Protein AF-A0A947BS50-F1 (afdb_monomer_lite)

Sequence (159 aa):
MTIDRPLASGACAVLSTLLCGTLNAEPAVYADQQAFAAALPSAPHVLDFDHMAPGTTIEDTATAGGITFSYDFEGLSMRVAHLYATTSSPNFLGTADGGMFHDGDNFTLKFAPGSAIGLFFISADPLVDGDIKVSAGGATASLNARQVQETLPDGSRVY

pLDDT: mean 83.91, std 16.01, range [34.84, 96.81]

Foldseek 3Di:
DDDDDDDDDDPPPPPPDPPPDPDDDDDDADQDPVRLCVPDPDDDDDDDCQPPDFFDFQAAQRDDPQKGKHFDPPPKTWTWHQQDDDPDPGIDIDIPVRRHDDQPGDMDIDHDPPDDDDDKDKAPDQDDWASDWDDDPRDIYIDDSVPFPDQDPSRITID

Structure (mmCIF, N/CA/C/O backbone):
data_AF-A0A947BS50-F1
#
_entry.id   AF-A0A947BS50-F1
#
loop_
_atom_site.group_PDB
_atom_site.id
_atom_site.type_symbol
_atom_site.label_atom_id
_atom_site.label_alt_id
_atom_site.label_comp_id
_atom_site.label_asym_id
_atom_site.label_entity_id
_atom_site.label_seq_id
_atom_site.pdbx_PDB_ins_code
_atom_site.Cartn_x
_atom_site.Cartn_y
_atom_site.Cartn_z
_atom_site.occupancy
_atom_site.B_iso_or_equiv
_atom_site.auth_seq_id
_atom_site.auth_comp_id
_atom_site.auth_asym_id
_atom_site.auth_atom_id
_atom_site.pdbx_PDB_model_num
ATOM 1 N N . MET A 1 1 ? -35.477 -10.375 87.392 1.00 41.91 1 MET A N 1
ATOM 2 C CA . MET A 1 1 ? -34.181 -9.769 87.036 1.00 41.91 1 MET A CA 1
ATOM 3 C C . MET A 1 1 ? -34.251 -9.421 85.561 1.00 41.91 1 MET A C 1
ATOM 5 O O . MET A 1 1 ? -34.363 -10.319 84.740 1.00 41.91 1 MET A O 1
ATOM 9 N N . THR A 1 2 ? -34.368 -8.129 85.274 1.00 41.38 2 THR A N 1
ATOM 10 C CA . THR A 1 2 ? -34.407 -7.516 83.938 1.00 41.38 2 THR A CA 1
ATOM 11 C C . THR A 1 2 ? -33.036 -7.633 83.265 1.00 41.38 2 THR A C 1
ATOM 13 O O . THR A 1 2 ? -32.041 -7.630 83.986 1.00 41.38 2 THR A O 1
ATOM 16 N N . ILE A 1 3 ? -32.984 -7.709 81.929 1.00 38.66 3 ILE A N 1
ATOM 17 C CA . ILE A 1 3 ? -32.229 -6.793 81.043 1.00 38.66 3 ILE A CA 1
ATOM 18 C C . ILE A 1 3 ? -32.570 -7.088 79.566 1.00 38.66 3 ILE A C 1
ATOM 20 O O . ILE A 1 3 ? -32.926 -8.202 79.187 1.00 38.66 3 ILE A O 1
ATOM 24 N N . ASP A 1 4 ? -32.529 -5.995 78.812 1.00 40.44 4 ASP A N 1
ATOM 25 C CA . ASP A 1 4 ? -33.087 -5.634 77.514 1.00 40.44 4 ASP A CA 1
ATOM 26 C C . ASP A 1 4 ? -32.555 -6.319 76.231 1.00 40.44 4 ASP A C 1
ATOM 28 O O . ASP A 1 4 ? -31.483 -6.917 76.182 1.00 40.44 4 ASP A O 1
ATOM 32 N N . ARG A 1 5 ? -33.356 -6.133 75.161 1.00 41.34 5 ARG A N 1
ATOM 33 C CA . ARG A 1 5 ? -33.067 -6.218 73.698 1.00 41.34 5 ARG A CA 1
ATOM 34 C C . ARG A 1 5 ? -31.924 -5.247 73.274 1.00 41.34 5 ARG A C 1
ATOM 36 O O . ARG A 1 5 ? -31.553 -4.452 74.133 1.00 41.34 5 ARG A O 1
ATOM 43 N N . PRO A 1 6 ? -31.433 -5.133 72.000 1.00 56.50 6 PRO A N 1
ATOM 44 C CA . PRO A 1 6 ? -31.901 -5.631 70.679 1.00 56.50 6 PRO A CA 1
ATOM 45 C C . PRO A 1 6 ? -30.749 -6.184 69.773 1.00 56.50 6 PRO A C 1
ATOM 47 O O . PRO A 1 6 ? -29.649 -6.399 70.253 1.00 56.50 6 PRO A O 1
ATOM 50 N N . LEU A 1 7 ? -30.945 -6.538 68.492 1.00 38.91 7 LEU A N 1
ATOM 51 C CA . LEU A 1 7 ? -30.572 -5.669 67.357 1.00 38.91 7 LEU A CA 1
ATOM 52 C C . LEU A 1 7 ? -31.058 -6.229 66.005 1.00 38.91 7 LEU A C 1
ATOM 54 O O . LEU A 1 7 ? -31.114 -7.434 65.773 1.00 38.91 7 LEU A O 1
ATOM 58 N N . ALA A 1 8 ? -31.416 -5.284 65.139 1.00 42.97 8 ALA A N 1
ATOM 59 C CA . ALA A 1 8 ? -32.039 -5.431 63.836 1.00 42.97 8 ALA A CA 1
ATOM 60 C C . ALA A 1 8 ? -31.170 -6.174 62.807 1.00 42.97 8 ALA A C 1
ATOM 62 O O . ALA A 1 8 ? -29.979 -5.904 62.666 1.00 42.97 8 ALA A O 1
ATOM 63 N N . SER A 1 9 ? -31.801 -7.055 62.027 1.00 44.47 9 SER A N 1
ATOM 64 C CA . SER A 1 9 ? -31.220 -7.590 60.796 1.00 44.47 9 SER A CA 1
ATOM 65 C C . SER A 1 9 ? -31.255 -6.486 59.737 1.00 44.47 9 SER A C 1
ATOM 67 O O . SER A 1 9 ? -32.309 -6.154 59.194 1.00 44.47 9 SER A O 1
ATOM 69 N N . GLY A 1 10 ? -30.107 -5.843 59.527 1.00 40.59 10 GLY A N 1
ATOM 70 C CA . GLY A 1 10 ? -29.914 -4.862 58.469 1.00 40.59 10 GLY A CA 1
ATOM 71 C C . GLY A 1 10 ? -29.970 -5.551 57.112 1.00 40.59 10 GLY A C 1
ATOM 72 O O . GLY A 1 10 ? -29.078 -6.323 56.766 1.00 40.59 10 GLY A O 1
ATOM 73 N N . ALA A 1 11 ? -31.012 -5.260 56.336 1.00 46.75 11 ALA A N 1
ATOM 74 C CA . ALA A 1 11 ? -31.026 -5.542 54.912 1.00 46.75 11 ALA A CA 1
ATOM 75 C C . ALA A 1 11 ? -29.905 -4.720 54.260 1.00 46.75 11 ALA A C 1
ATOM 77 O O . ALA A 1 11 ? -29.992 -3.497 54.149 1.00 46.75 11 ALA A O 1
ATOM 78 N N . CYS A 1 12 ? -28.821 -5.393 53.882 1.00 34.84 12 CYS A N 1
ATOM 79 C CA . CYS A 1 12 ? -27.747 -4.802 53.104 1.00 34.84 12 CYS A CA 1
ATOM 80 C C . CYS A 1 12 ? -28.277 -4.598 51.678 1.00 34.84 12 CYS A C 1
ATOM 82 O O . CYS A 1 12 ? -28.255 -5.510 50.853 1.00 34.84 12 CYS A O 1
ATOM 84 N N . ALA A 1 13 ? -28.845 -3.422 51.412 1.00 44.97 13 ALA A N 1
ATOM 85 C CA . ALA A 1 13 ? -29.171 -3.001 50.061 1.00 44.97 13 ALA A CA 1
ATOM 86 C C . ALA A 1 13 ? -27.850 -2.760 49.320 1.00 44.97 13 ALA A C 1
ATOM 88 O O . ALA A 1 13 ? -27.194 -1.736 49.507 1.00 44.97 13 ALA A O 1
ATOM 89 N N . VAL A 1 14 ? -27.434 -3.737 48.513 1.00 47.84 14 VAL A N 1
ATOM 90 C CA . VAL A 1 14 ? -26.324 -3.568 47.576 1.00 47.84 14 VAL A CA 1
ATOM 91 C C . VAL A 1 14 ? -26.810 -2.619 46.487 1.00 47.84 14 VAL A C 1
ATOM 93 O O . VAL A 1 14 ? -27.569 -2.992 45.595 1.00 47.84 14 VAL A O 1
ATOM 96 N N . LEU A 1 15 ? -26.415 -1.355 46.609 1.00 46.50 15 LEU A N 1
ATOM 97 C CA . LEU A 1 15 ? -26.617 -0.337 45.593 1.00 46.50 15 LEU A CA 1
ATOM 98 C C . LEU A 1 15 ? -25.651 -0.642 44.437 1.00 46.50 15 LEU A C 1
ATOM 100 O O . LEU A 1 15 ? -24.495 -0.229 44.462 1.00 46.50 15 LEU A O 1
ATOM 104 N N . SER A 1 16 ? -26.102 -1.415 43.448 1.00 52.22 16 SER A N 1
ATOM 105 C CA . SER A 1 16 ? -25.366 -1.611 42.196 1.00 52.22 16 SER A CA 1
ATOM 106 C C . SER A 1 16 ? -25.356 -0.302 41.409 1.00 52.22 16 SER A C 1
ATOM 108 O O . SER A 1 16 ? -26.274 -0.001 40.650 1.00 52.22 16 SER A O 1
ATOM 110 N N . THR A 1 17 ? -24.312 0.498 41.597 1.00 52.28 17 THR A N 1
ATOM 111 C CA . THR A 1 17 ? -23.971 1.598 40.700 1.00 52.28 17 THR A CA 1
ATOM 112 C C . THR A 1 17 ? -23.561 1.015 39.347 1.00 52.28 17 THR A C 1
ATOM 114 O O . THR A 1 17 ? -22.462 0.487 39.191 1.00 52.28 17 THR A O 1
ATOM 117 N N . LEU A 1 18 ? -24.450 1.101 38.350 1.00 51.88 18 LEU A N 1
ATOM 118 C CA . LEU A 1 18 ? -24.070 0.942 36.947 1.00 51.88 18 LEU A CA 1
ATOM 119 C C . LEU A 1 18 ? -23.080 2.065 36.604 1.00 51.88 18 LEU A C 1
ATOM 121 O O . LEU A 1 18 ? -23.483 3.199 36.343 1.00 51.88 18 LEU A O 1
ATOM 125 N N . LEU A 1 19 ? -21.780 1.760 36.605 1.00 53.34 19 LEU A N 1
ATOM 126 C CA . LEU A 1 19 ? -20.811 2.574 35.881 1.00 53.34 19 LEU A CA 1
ATOM 127 C C . LEU A 1 19 ? -21.125 2.423 34.390 1.00 53.34 19 LEU A C 1
ATOM 129 O O . LEU A 1 19 ? -20.744 1.442 33.757 1.00 53.34 19 LEU A O 1
ATOM 133 N N . CYS A 1 20 ? -21.837 3.399 33.834 1.00 52.38 20 CYS A N 1
ATOM 134 C CA . CYS A 1 20 ? -21.967 3.571 32.394 1.00 52.38 20 CYS A CA 1
ATOM 135 C C . CYS A 1 20 ? -20.630 4.122 31.869 1.00 52.38 20 CYS A C 1
ATOM 137 O O . CYS A 1 20 ? -20.468 5.323 31.665 1.00 52.38 20 CYS A O 1
ATOM 139 N N . GLY A 1 21 ? -19.621 3.252 31.786 1.00 59.19 21 GLY A N 1
ATOM 140 C CA . GLY A 1 21 ? -18.344 3.576 31.163 1.00 59.19 21 GLY A CA 1
ATOM 141 C C . GLY A 1 21 ? -18.522 3.698 29.653 1.00 59.19 21 GLY A C 1
ATOM 142 O O . GLY A 1 21 ? -19.216 2.891 29.036 1.00 59.19 21 GLY A O 1
ATOM 143 N N . THR A 1 22 ? -17.896 4.702 29.046 1.00 54.03 22 THR A N 1
ATOM 144 C CA . THR A 1 22 ? -17.760 4.775 27.593 1.00 54.03 22 THR A CA 1
ATOM 145 C C . THR A 1 22 ? -16.814 3.661 27.144 1.00 54.03 22 THR A C 1
ATOM 147 O O . THR A 1 22 ? -15.604 3.728 27.356 1.00 54.03 22 THR A O 1
ATOM 150 N N . LEU A 1 23 ? -17.365 2.602 26.548 1.00 58.09 23 LEU A N 1
ATOM 151 C CA . LEU A 1 23 ? -16.567 1.616 25.825 1.00 58.09 23 LEU A CA 1
ATOM 152 C C . LEU A 1 23 ? -16.038 2.299 24.562 1.00 58.09 23 LEU A C 1
ATOM 154 O O . LEU A 1 23 ? -16.782 2.507 23.607 1.00 58.09 23 LEU A O 1
ATOM 158 N N . ASN A 1 24 ? -14.769 2.692 24.585 1.00 62.56 24 ASN A N 1
ATOM 159 C CA . ASN A 1 24 ? -14.065 3.121 23.386 1.00 62.56 24 ASN A CA 1
ATOM 160 C C . ASN A 1 24 ? -13.356 1.899 22.806 1.00 62.56 24 ASN A C 1
ATOM 162 O O . ASN A 1 24 ? -12.653 1.194 23.528 1.00 62.56 24 ASN A O 1
ATOM 166 N N . ALA A 1 25 ? -13.562 1.637 21.518 1.00 70.94 25 ALA A N 1
ATOM 167 C CA . ALA A 1 25 ? -12.760 0.661 20.800 1.00 70.94 25 ALA A CA 1
ATOM 168 C C . ALA A 1 25 ? -11.384 1.284 20.543 1.00 70.94 25 ALA A C 1
ATOM 170 O O . ALA A 1 25 ? -11.270 2.246 19.783 1.00 70.94 25 ALA A O 1
ATOM 171 N N . GLU A 1 26 ? -10.360 0.771 21.216 1.00 80.56 26 GLU A N 1
ATOM 172 C CA . GLU A 1 26 ? -8.973 1.115 20.915 1.00 80.56 26 GLU A CA 1
ATOM 173 C C . GLU A 1 26 ? -8.495 0.265 19.725 1.00 80.56 26 GLU A C 1
ATOM 175 O O . GLU A 1 26 ? -8.841 -0.921 19.656 1.00 80.56 26 GLU A O 1
ATOM 180 N N . PRO A 1 27 ? -7.738 0.829 18.767 1.00 85.81 27 PRO A N 1
ATOM 181 C CA . PRO A 1 27 ? -7.179 0.032 17.686 1.00 85.81 27 PRO A CA 1
ATOM 182 C C . PRO A 1 27 ? -6.230 -1.042 18.229 1.00 85.81 27 PRO A C 1
ATOM 184 O O . PRO A 1 27 ? -5.386 -0.770 19.081 1.00 85.81 27 PRO A O 1
ATOM 187 N N . ALA A 1 28 ? -6.331 -2.254 17.689 1.00 89.06 28 ALA A N 1
ATOM 188 C CA . ALA A 1 28 ? -5.405 -3.340 17.981 1.00 89.06 28 ALA A CA 1
ATOM 189 C C . ALA A 1 28 ? -4.408 -3.511 16.828 1.00 89.06 28 ALA A C 1
ATOM 191 O O . ALA A 1 28 ? -4.792 -3.502 15.658 1.00 89.06 28 ALA A O 1
ATOM 192 N N . VAL A 1 29 ? -3.132 -3.692 17.169 1.00 91.62 29 VAL A N 1
ATOM 193 C CA . VAL A 1 29 ? -2.066 -4.046 16.224 1.00 91.62 29 VAL A CA 1
ATOM 194 C C . VAL A 1 29 ? -1.723 -5.517 16.413 1.00 91.62 29 VAL A C 1
ATOM 196 O O . VAL A 1 29 ? -1.606 -5.992 17.543 1.00 91.62 29 VAL A O 1
ATOM 199 N N . TYR A 1 30 ? -1.542 -6.229 15.306 1.00 89.69 30 TYR A N 1
ATOM 200 C CA . TYR A 1 30 ? -1.218 -7.650 15.298 1.00 89.69 30 TYR A CA 1
ATOM 201 C C . TYR A 1 30 ? 0.208 -7.854 14.808 1.00 89.69 30 TYR A C 1
ATOM 203 O O . TYR A 1 30 ? 0.672 -7.141 13.921 1.00 89.69 30 TYR A O 1
ATOM 211 N N . ALA A 1 31 ? 0.900 -8.816 15.416 1.00 83.12 31 ALA A N 1
ATOM 212 C CA . ALA A 1 31 ? 2.295 -9.100 15.100 1.00 83.12 31 ALA A CA 1
ATOM 213 C C . ALA A 1 31 ? 2.462 -9.835 13.767 1.00 83.12 31 ALA A C 1
ATOM 215 O O . ALA A 1 31 ? 3.527 -9.723 13.175 1.00 83.12 31 ALA A O 1
ATOM 216 N N . ASP A 1 32 ? 1.436 -10.579 13.337 1.00 84.50 32 ASP A N 1
ATOM 217 C CA . ASP A 1 32 ? 1.462 -11.419 12.144 1.00 84.50 32 ASP A CA 1
ATOM 218 C C . ASP A 1 32 ? 0.069 -11.614 11.528 1.00 84.50 32 ASP A C 1
ATOM 220 O O . ASP A 1 32 ? -0.965 -11.334 12.150 1.00 84.50 32 ASP A O 1
ATOM 224 N N . GLN A 1 33 ? 0.049 -12.106 10.287 1.00 86.19 33 GLN A N 1
ATOM 225 C CA . GLN A 1 33 ? -1.177 -12.341 9.526 1.00 86.19 33 GLN A CA 1
ATOM 226 C C . GLN A 1 33 ? -2.092 -13.378 10.190 1.00 86.19 33 GLN A C 1
ATOM 228 O O . GLN A 1 33 ? -3.313 -13.242 10.123 1.00 86.19 33 GLN A O 1
ATOM 233 N N . GLN A 1 34 ? -1.538 -14.412 10.831 1.00 87.81 34 GLN A N 1
ATOM 234 C CA . GLN A 1 34 ? -2.339 -15.470 11.447 1.00 87.81 34 GLN A CA 1
ATOM 235 C C . GLN A 1 34 ? -3.137 -14.922 12.635 1.00 87.81 34 GLN A C 1
ATOM 237 O O . GLN A 1 34 ? -4.340 -15.169 12.739 1.00 87.81 34 GLN A O 1
ATOM 242 N N . ALA A 1 35 ? -2.489 -14.147 13.502 1.00 90.56 35 ALA A N 1
ATOM 243 C CA . ALA A 1 35 ? -3.107 -13.472 14.631 1.00 90.56 35 ALA A CA 1
ATOM 244 C C . ALA A 1 35 ? -4.141 -12.437 14.169 1.00 90.56 35 ALA A C 1
ATOM 246 O O . ALA A 1 35 ? -5.229 -12.372 14.742 1.00 90.56 35 ALA A O 1
ATOM 247 N N . PHE A 1 36 ? -3.833 -11.674 13.113 1.00 91.38 36 PHE A N 1
ATOM 248 C CA . PHE A 1 36 ? -4.784 -10.745 12.500 1.00 91.38 36 PHE A CA 1
ATOM 249 C C . PHE A 1 36 ? -6.029 -11.477 11.982 1.00 91.38 36 PHE A C 1
ATOM 251 O O . PHE A 1 36 ? -7.146 -11.143 12.370 1.00 91.38 36 PHE A O 1
ATOM 258 N N . ALA A 1 37 ? -5.847 -12.520 11.166 1.00 91.12 37 ALA A N 1
ATOM 259 C CA . ALA A 1 37 ? -6.940 -13.285 10.573 1.00 91.12 37 ALA A CA 1
ATOM 260 C C . ALA A 1 37 ? -7.817 -13.971 11.632 1.00 91.12 37 ALA A C 1
ATOM 262 O O . ALA A 1 37 ? -9.039 -13.988 11.496 1.00 91.12 37 ALA A O 1
ATOM 263 N N . ALA A 1 38 ? -7.214 -14.488 12.707 1.00 92.62 38 ALA A N 1
ATOM 264 C CA . ALA A 1 38 ? -7.938 -15.108 13.816 1.00 92.62 38 ALA A CA 1
ATOM 265 C C . ALA A 1 38 ? -8.810 -14.117 14.609 1.00 92.62 38 ALA A C 1
ATOM 267 O O . ALA A 1 38 ? -9.762 -14.535 15.266 1.00 92.62 38 ALA A O 1
ATOM 268 N N . ALA A 1 39 ? -8.492 -12.822 14.562 1.00 93.06 39 ALA A N 1
ATOM 269 C CA . ALA A 1 39 ? -9.248 -11.781 15.248 1.00 93.06 39 ALA A CA 1
ATOM 270 C C . ALA A 1 39 ? -10.381 -11.178 14.402 1.00 93.06 39 ALA A C 1
ATOM 272 O O . ALA A 1 39 ? -11.199 -10.422 14.931 1.00 93.06 39 ALA A O 1
ATOM 273 N N . LEU A 1 40 ? -10.449 -11.493 13.104 1.00 91.50 40 LEU A N 1
ATOM 274 C CA . LEU A 1 40 ? -11.498 -10.973 12.236 1.00 91.50 40 LEU A CA 1
ATOM 275 C C . LEU A 1 40 ? -12.857 -11.614 12.574 1.00 91.50 40 LEU A C 1
ATOM 277 O O . LEU A 1 40 ? -12.954 -12.834 12.710 1.00 91.50 40 LEU A O 1
ATOM 281 N N . PRO A 1 41 ? -13.943 -10.822 12.656 1.00 90.12 41 PRO A N 1
ATOM 282 C CA . PRO A 1 41 ? -15.279 -11.346 12.951 1.00 90.12 41 PRO A CA 1
ATOM 283 C C . PRO A 1 41 ? -15.886 -12.136 11.778 1.00 90.12 41 PRO A C 1
ATOM 285 O O . PRO A 1 41 ? -16.857 -12.870 11.955 1.00 90.12 41 PRO A O 1
ATOM 288 N N . SER A 1 42 ? -15.341 -11.961 10.574 1.00 88.81 42 SER A N 1
ATOM 289 C CA . SER A 1 42 ? -15.764 -12.605 9.333 1.00 88.81 42 SER A CA 1
ATOM 290 C C . SER A 1 42 ? -14.584 -12.730 8.372 1.00 88.81 42 SER A C 1
ATOM 292 O O . SER A 1 42 ? -13.522 -12.153 8.601 1.00 88.81 42 SER A O 1
ATOM 294 N N . ALA A 1 43 ? -14.781 -13.441 7.260 1.00 89.06 43 ALA A N 1
ATOM 295 C CA . ALA A 1 43 ? -13.795 -13.472 6.185 1.00 89.06 43 ALA A CA 1
ATOM 296 C C . ALA A 1 43 ? -13.484 -12.042 5.685 1.00 89.06 43 ALA A C 1
ATOM 298 O O . ALA A 1 43 ? -14.419 -11.245 5.527 1.00 89.06 43 ALA A O 1
ATOM 299 N N . PRO A 1 44 ? -12.203 -11.703 5.453 1.00 88.38 44 PRO A N 1
ATOM 300 C CA . PRO A 1 44 ? -11.828 -10.398 4.931 1.00 88.38 44 PRO A CA 1
ATOM 301 C C . PRO A 1 44 ? -12.236 -10.255 3.465 1.00 88.38 44 PRO A C 1
ATOM 303 O O . PRO A 1 44 ? -12.216 -11.217 2.697 1.00 88.38 44 PRO A O 1
ATOM 306 N N . HIS A 1 45 ? -12.547 -9.025 3.067 1.00 87.94 45 HIS A N 1
ATOM 307 C CA . HIS A 1 45 ? -12.573 -8.648 1.660 1.00 87.94 45 HIS A CA 1
ATOM 308 C C . HIS A 1 45 ? -11.148 -8.289 1.230 1.00 87.94 45 HIS A C 1
ATOM 310 O O . HIS A 1 45 ? -10.571 -7.335 1.753 1.00 87.94 45 HIS A O 1
ATOM 316 N N . VAL A 1 46 ? -10.587 -9.051 0.293 1.00 89.50 46 VAL A N 1
ATOM 317 C CA . VAL A 1 46 ? -9.253 -8.808 -0.263 1.00 89.50 46 VAL A CA 1
ATOM 318 C C . VAL A 1 46 ? -9.419 -8.105 -1.604 1.00 89.50 46 VAL A C 1
ATOM 320 O O . VAL A 1 46 ? -10.125 -8.605 -2.475 1.00 89.50 46 VAL A O 1
ATOM 323 N N . LEU A 1 47 ? -8.799 -6.935 -1.755 1.00 91.50 47 LEU A N 1
ATOM 324 C CA . LEU A 1 47 ? -8.655 -6.297 -3.059 1.00 91.50 47 LEU A CA 1
ATOM 325 C C . LEU A 1 47 ? -7.383 -6.834 -3.717 1.00 91.50 47 LEU A C 1
ATOM 327 O O . LEU A 1 47 ? -6.283 -6.447 -3.326 1.00 91.50 47 LEU A O 1
ATOM 331 N N . ASP A 1 48 ? -7.554 -7.706 -4.705 1.00 90.38 48 ASP A N 1
ATOM 332 C CA . ASP A 1 48 ? -6.523 -8.021 -5.690 1.00 90.38 48 ASP A CA 1
ATOM 333 C C . ASP A 1 48 ? -6.675 -7.125 -6.934 1.00 90.38 48 ASP A C 1
ATOM 335 O O . ASP A 1 48 ? -7.710 -6.486 -7.157 1.00 90.38 48 ASP A O 1
ATOM 339 N N . PHE A 1 49 ? -5.611 -7.015 -7.730 1.00 93.56 49 PHE A N 1
ATOM 340 C CA . PHE A 1 49 ? -5.605 -6.205 -8.955 1.00 93.56 49 PHE A CA 1
ATOM 341 C C . PHE A 1 49 ? -5.721 -7.072 -10.216 1.00 93.56 49 PHE A C 1
ATOM 343 O O . PHE A 1 49 ? -5.654 -6.561 -11.337 1.00 93.56 49 PHE A O 1
ATOM 350 N N . ASP A 1 50 ? -5.952 -8.377 -10.055 1.00 93.75 50 ASP A N 1
ATOM 351 C CA . ASP A 1 50 ? -5.936 -9.374 -11.130 1.00 93.75 50 ASP A CA 1
ATOM 352 C C . ASP A 1 50 ? -7.049 -9.156 -12.156 1.00 93.75 50 ASP A C 1
ATOM 354 O O . ASP A 1 50 ? -6.898 -9.458 -13.341 1.00 93.75 50 ASP A O 1
ATOM 358 N N . HIS A 1 51 ? -8.158 -8.565 -11.718 1.00 92.12 51 HIS A N 1
ATOM 359 C CA . HIS A 1 51 ? -9.296 -8.235 -12.571 1.00 92.12 51 HIS A CA 1
ATOM 360 C C . HIS A 1 51 ? -9.198 -6.863 -13.253 1.00 92.12 51 HIS A C 1
ATOM 362 O O . HIS A 1 51 ? -10.108 -6.478 -13.991 1.00 92.12 51 HIS A O 1
ATOM 368 N N . MET A 1 52 ? -8.113 -6.121 -13.034 1.00 93.94 52 MET A N 1
ATOM 369 C CA . MET A 1 52 ? -7.847 -4.860 -13.723 1.00 93.94 52 MET A CA 1
ATOM 370 C C . MET A 1 52 ? -6.882 -5.081 -14.882 1.00 93.94 52 MET A C 1
ATOM 372 O O . MET A 1 52 ? -6.015 -5.947 -14.834 1.00 93.94 52 MET A O 1
ATOM 376 N N . ALA A 1 53 ? -7.025 -4.300 -15.952 1.00 94.06 53 ALA A N 1
ATOM 377 C CA . ALA A 1 53 ? -6.086 -4.402 -17.058 1.00 94.06 53 ALA A CA 1
ATOM 378 C C . ALA A 1 53 ? -4.701 -3.908 -16.606 1.00 94.06 53 ALA A C 1
ATOM 380 O O . ALA A 1 53 ? -4.603 -2.865 -15.948 1.00 94.06 53 ALA A O 1
ATOM 381 N N . PRO A 1 54 ? -3.614 -4.598 -16.985 1.00 94.06 54 PRO A N 1
ATOM 382 C CA . PRO A 1 54 ? -2.293 -4.069 -16.744 1.00 94.06 54 PRO A CA 1
ATOM 383 C C . PRO A 1 54 ? -2.153 -2.725 -17.439 1.00 94.06 54 PRO A C 1
ATOM 385 O O . PRO A 1 54 ? -2.498 -2.533 -18.606 1.00 94.06 54 PRO A O 1
ATOM 388 N N . GLY A 1 55 ? -1.613 -1.786 -16.692 1.00 94.94 55 GLY A N 1
ATOM 389 C CA . GLY A 1 55 ? -1.415 -0.437 -17.132 1.00 94.94 55 GLY A CA 1
ATOM 390 C C . GLY A 1 55 ? -2.566 0.520 -16.850 1.00 94.94 55 GLY A C 1
ATOM 391 O O . GLY A 1 55 ? -2.429 1.697 -17.189 1.00 94.94 55 GLY A O 1
ATOM 392 N N . THR A 1 56 ? -3.647 0.051 -16.225 1.00 96.50 56 THR A N 1
ATOM 393 C CA . THR A 1 56 ? -4.690 0.910 -15.663 1.00 96.50 56 THR A CA 1
ATOM 394 C C . THR A 1 56 ? -4.095 1.826 -14.600 1.00 96.50 56 THR A C 1
ATOM 396 O O . THR A 1 56 ? -3.478 1.357 -13.645 1.00 96.50 56 THR A O 1
ATOM 399 N N . THR A 1 57 ? -4.293 3.131 -14.768 1.00 96.44 57 THR A N 1
ATOM 400 C CA . THR A 1 57 ? -3.953 4.139 -13.763 1.00 96.44 57 THR A CA 1
ATOM 401 C C . THR A 1 57 ? -5.023 4.173 -12.676 1.00 96.44 57 THR A C 1
ATOM 403 O O . THR A 1 57 ? -6.218 4.196 -12.977 1.00 96.44 57 THR A O 1
ATOM 406 N N . ILE A 1 58 ? -4.590 4.184 -11.418 1.00 96.06 58 ILE A N 1
ATOM 407 C CA . ILE A 1 58 ? -5.431 4.511 -10.268 1.00 96.06 58 ILE A CA 1
ATOM 408 C C . ILE A 1 58 ? -5.179 5.985 -9.976 1.00 96.06 58 ILE A C 1
ATOM 410 O O . ILE A 1 58 ? -4.163 6.311 -9.381 1.00 96.06 58 ILE A O 1
ATOM 414 N N . GLU A 1 59 ? -6.058 6.867 -10.453 1.00 95.75 59 GLU A N 1
ATOM 415 C CA . GLU A 1 59 ? -5.893 8.319 -10.280 1.00 95.75 59 GLU A CA 1
ATOM 416 C C . GLU A 1 59 ? -5.851 8.716 -8.791 1.00 95.75 59 GLU A C 1
ATOM 418 O O . GLU A 1 59 ? -6.457 8.051 -7.944 1.00 95.75 59 GLU A O 1
ATOM 423 N N . ASP A 1 60 ? -5.190 9.829 -8.458 1.00 95.81 60 ASP A N 1
ATOM 424 C CA . ASP A 1 60 ? -5.237 10.373 -7.095 1.00 95.81 60 ASP A CA 1
ATOM 425 C C . ASP A 1 60 ? -6.694 10.651 -6.697 1.00 95.81 60 ASP A C 1
ATOM 427 O O . ASP A 1 60 ? -7.491 11.190 -7.469 1.00 95.81 60 ASP A O 1
ATOM 431 N N . THR A 1 61 ? -7.058 10.244 -5.483 1.00 95.06 61 THR A N 1
ATOM 432 C CA . THR A 1 61 ? -8.420 10.231 -4.924 1.00 95.06 61 THR A CA 1
ATOM 433 C C . THR A 1 61 ? -9.408 9.256 -5.580 1.00 95.06 61 THR A C 1
ATOM 435 O O . THR A 1 61 ? -10.584 9.229 -5.197 1.00 95.06 61 THR A O 1
ATOM 438 N N . ALA A 1 62 ? -8.968 8.400 -6.510 1.00 95.88 62 ALA A N 1
ATOM 439 C CA . ALA A 1 62 ? -9.811 7.349 -7.074 1.00 95.88 62 ALA A CA 1
ATOM 440 C C . ALA A 1 62 ? -10.156 6.274 -6.037 1.00 95.88 62 ALA A C 1
ATOM 442 O O . ALA A 1 62 ? -9.446 6.052 -5.055 1.00 95.88 62 ALA A O 1
ATOM 443 N N . THR A 1 63 ? -11.273 5.581 -6.271 1.00 94.62 63 THR A N 1
ATOM 444 C CA . THR A 1 63 ? -11.737 4.482 -5.419 1.00 94.62 63 THR A CA 1
ATOM 445 C C . THR A 1 63 ? -11.786 3.176 -6.198 1.00 94.62 63 THR A C 1
ATOM 447 O O . THR A 1 63 ? -12.403 3.116 -7.260 1.00 94.62 63 THR A O 1
ATOM 450 N N . ALA A 1 64 ? -11.199 2.121 -5.636 1.00 91.88 64 ALA A N 1
ATOM 451 C CA . ALA A 1 64 ? -11.273 0.759 -6.154 1.00 91.88 64 ALA A CA 1
ATOM 452 C C . ALA A 1 64 ? -11.493 -0.228 -5.003 1.00 91.88 64 ALA A C 1
ATOM 454 O O . ALA A 1 64 ? -10.907 -0.078 -3.935 1.00 91.88 64 ALA A O 1
ATOM 455 N N . GLY A 1 65 ? -12.392 -1.202 -5.178 1.00 88.56 65 GLY A N 1
ATOM 456 C CA . GLY A 1 65 ? -12.703 -2.180 -4.124 1.00 88.56 65 GLY A CA 1
ATOM 457 C C . GLY A 1 65 ? -13.203 -1.573 -2.805 1.00 88.56 65 GLY A C 1
ATOM 458 O O . GLY A 1 65 ? -13.043 -2.186 -1.756 1.00 88.56 65 GLY A O 1
ATOM 459 N N . GLY A 1 66 ? -13.759 -0.355 -2.837 1.00 89.75 66 GLY A N 1
ATOM 460 C CA . GLY A 1 66 ? -14.164 0.385 -1.635 1.00 89.75 66 GLY A CA 1
ATOM 461 C C . GLY A 1 66 ? -13.022 1.082 -0.883 1.00 89.75 66 GLY A C 1
ATOM 462 O O . GLY A 1 66 ? -13.265 1.633 0.188 1.00 89.75 66 GLY A O 1
ATOM 463 N N . ILE A 1 67 ? -11.806 1.084 -1.437 1.00 92.88 67 ILE A N 1
ATOM 464 C CA . ILE A 1 67 ? -10.631 1.778 -0.903 1.00 92.88 67 ILE A CA 1
ATOM 465 C C . ILE A 1 67 ? -10.384 3.019 -1.753 1.00 92.88 67 ILE A C 1
ATOM 467 O O . ILE A 1 67 ? -10.283 2.918 -2.975 1.00 92.88 67 ILE A O 1
ATOM 471 N N . THR A 1 68 ? -10.292 4.187 -1.121 1.00 95.69 68 THR A N 1
ATOM 472 C CA . THR A 1 68 ? -9.883 5.421 -1.803 1.00 95.69 68 THR A CA 1
ATOM 473 C C . THR A 1 68 ? -8.383 5.622 -1.640 1.00 95.69 68 THR A C 1
ATOM 475 O O . THR A 1 68 ? -7.882 5.638 -0.515 1.00 95.69 68 THR A O 1
ATOM 478 N N . PHE A 1 69 ? -7.684 5.805 -2.754 1.00 96.44 69 PHE A N 1
ATOM 479 C CA . PHE A 1 69 ? -6.236 5.977 -2.815 1.00 96.44 69 PHE A CA 1
ATOM 480 C C . PHE A 1 69 ? -5.910 7.462 -2.896 1.00 96.44 69 PHE A C 1
ATOM 482 O O . PHE A 1 69 ? -6.576 8.193 -3.620 1.00 96.44 69 PHE A O 1
ATOM 489 N N . SER A 1 70 ? -4.907 7.929 -2.159 1.00 96.81 70 SER A N 1
ATOM 490 C CA . SER A 1 70 ? -4.366 9.273 -2.342 1.00 96.81 70 SER A CA 1
ATOM 491 C C . SER A 1 70 ? -2.859 9.269 -2.199 1.00 96.81 70 SER A C 1
ATOM 493 O O . SER A 1 70 ? -2.334 8.617 -1.298 1.00 96.81 70 SER A O 1
ATOM 495 N N . TYR A 1 71 ? -2.169 9.952 -3.098 1.00 95.75 71 TYR A N 1
ATOM 496 C CA . TYR A 1 71 ? -0.718 9.891 -3.197 1.00 95.75 71 TYR A CA 1
ATOM 497 C C . TYR A 1 71 ? -0.166 11.144 -3.877 1.00 95.75 71 TYR A C 1
ATOM 499 O O . TYR A 1 71 ? -0.861 11.805 -4.644 1.00 95.75 71 TYR A O 1
ATOM 507 N N . ASP A 1 72 ? 1.102 11.439 -3.608 1.00 93.69 72 ASP A N 1
ATOM 508 C CA . ASP A 1 72 ? 1.883 12.445 -4.323 1.00 93.69 72 ASP A CA 1
ATOM 509 C C . ASP A 1 72 ? 3.267 11.855 -4.596 1.00 93.69 72 ASP A C 1
ATOM 511 O O . ASP A 1 72 ? 4.098 11.751 -3.697 1.00 93.69 72 ASP A O 1
ATOM 515 N N . PHE A 1 73 ? 3.470 11.400 -5.830 1.00 91.62 73 PHE A N 1
ATOM 516 C CA . PHE A 1 73 ? 4.711 10.773 -6.289 1.00 91.62 73 PHE A CA 1
ATOM 517 C C . PHE A 1 73 ? 5.448 11.684 -7.286 1.00 91.62 73 PHE A C 1
ATOM 519 O O . PHE A 1 73 ? 5.954 11.222 -8.306 1.00 91.62 73 PHE A O 1
ATOM 526 N N . GLU A 1 74 ? 5.414 13.005 -7.071 1.00 89.38 74 GLU A N 1
ATOM 527 C CA . GLU A 1 74 ? 6.124 13.999 -7.898 1.00 89.38 74 GLU A CA 1
ATOM 528 C C . GLU A 1 74 ? 5.797 13.918 -9.408 1.00 89.38 74 GLU A C 1
ATOM 530 O O . GLU A 1 74 ? 6.634 14.149 -10.281 1.00 89.38 74 GLU A O 1
ATOM 535 N N . GLY A 1 75 ? 4.539 13.601 -9.735 1.00 86.69 75 GLY A N 1
ATOM 536 C CA . GLY A 1 75 ? 4.051 13.462 -11.113 1.00 86.69 75 GLY A CA 1
ATOM 537 C C . GLY A 1 75 ? 4.047 12.030 -11.656 1.00 86.69 75 GLY A C 1
ATOM 538 O O . GLY A 1 75 ? 3.564 11.809 -12.770 1.00 86.69 75 GLY A O 1
ATOM 539 N N . LEU A 1 76 ? 4.517 11.051 -10.881 1.00 92.81 76 LEU A N 1
ATOM 540 C CA . LEU A 1 76 ? 4.284 9.636 -11.155 1.00 92.81 76 LEU A CA 1
ATOM 541 C C . LEU A 1 76 ? 2.857 9.242 -10.756 1.00 92.81 76 LEU A C 1
ATOM 543 O O . LEU A 1 76 ? 2.243 9.825 -9.863 1.00 92.81 76 LEU A O 1
ATOM 547 N N . SER A 1 77 ? 2.312 8.242 -11.447 1.00 94.44 77 SER A N 1
ATOM 548 C CA . SER A 1 77 ? 0.966 7.735 -11.177 1.00 94.44 77 SER A CA 1
ATOM 549 C C . SER A 1 77 ? 1.013 6.342 -10.573 1.00 94.44 77 SER A C 1
ATOM 551 O O . SER A 1 77 ? 1.863 5.525 -10.935 1.00 94.44 77 SER A O 1
ATOM 553 N N . MET A 1 78 ? 0.070 6.072 -9.673 1.00 96.69 78 MET A N 1
ATOM 554 C CA . MET A 1 78 ? -0.202 4.725 -9.197 1.00 96.69 78 MET A CA 1
ATOM 555 C C . MET A 1 78 ? -0.856 3.920 -10.323 1.00 96.69 78 MET A C 1
ATOM 557 O O . MET A 1 78 ? -1.741 4.411 -11.031 1.00 96.69 78 MET A O 1
ATOM 561 N N . ARG A 1 79 ? -0.410 2.682 -10.530 1.00 96.19 79 ARG A N 1
ATOM 562 C CA . ARG A 1 79 ? -0.771 1.897 -11.710 1.00 96.19 79 ARG A CA 1
ATOM 563 C C . ARG A 1 79 ? -0.823 0.409 -11.403 1.00 96.19 79 ARG A C 1
ATOM 565 O O . ARG A 1 79 ? -0.065 -0.102 -10.586 1.00 96.19 79 ARG A O 1
ATOM 572 N N . VAL A 1 80 ? -1.690 -0.295 -12.116 1.00 96.25 80 VAL A N 1
ATOM 573 C CA . VAL A 1 80 ? -1.712 -1.759 -12.138 1.00 96.25 80 VAL A CA 1
ATOM 574 C C . VAL A 1 80 ? -0.559 -2.264 -13.008 1.00 96.25 80 VAL A C 1
ATOM 576 O O . VAL A 1 80 ? -0.461 -1.905 -14.184 1.00 96.25 80 VAL A O 1
ATOM 579 N N . ALA A 1 81 ? 0.311 -3.095 -12.449 1.00 94.38 81 ALA A N 1
ATOM 580 C CA . ALA A 1 81 ? 1.487 -3.664 -13.099 1.00 94.38 81 ALA A CA 1
ATOM 581 C C . ALA A 1 81 ? 1.407 -5.200 -13.169 1.00 94.38 81 ALA A C 1
ATOM 583 O O . ALA A 1 81 ? 0.573 -5.816 -12.515 1.00 94.38 81 ALA A O 1
ATOM 584 N N . HIS A 1 82 ? 2.263 -5.806 -13.999 1.00 93.69 82 HIS A N 1
ATOM 585 C CA . HIS A 1 82 ? 2.350 -7.266 -14.204 1.00 93.69 82 HIS A CA 1
ATOM 586 C C . HIS A 1 82 ? 3.793 -7.740 -14.469 1.00 93.69 82 HIS A C 1
ATOM 588 O O . HIS A 1 82 ? 4.023 -8.763 -15.108 1.00 93.69 82 HIS A O 1
ATOM 594 N N . LEU A 1 83 ? 4.784 -6.936 -14.071 1.00 90.62 83 LEU A N 1
ATOM 595 C CA . LEU A 1 83 ? 6.182 -7.128 -14.473 1.00 90.62 83 LEU A CA 1
ATOM 596 C C . LEU A 1 83 ? 6.952 -8.129 -13.594 1.00 90.62 83 LEU A C 1
ATOM 598 O O . LEU A 1 83 ? 8.009 -8.596 -14.014 1.00 90.62 83 LEU A O 1
ATOM 602 N N . TYR A 1 84 ? 6.432 -8.458 -12.409 1.00 88.56 84 TYR A N 1
ATOM 603 C CA . TYR A 1 84 ? 7.088 -9.285 -11.388 1.00 88.56 84 TYR A CA 1
ATOM 604 C C . TYR A 1 84 ? 6.176 -10.422 -10.926 1.00 88.56 84 TYR A C 1
ATOM 606 O O . TYR A 1 84 ? 4.968 -10.385 -11.181 1.00 88.56 84 TYR A O 1
ATOM 614 N N . ALA A 1 85 ? 6.744 -11.441 -10.272 1.00 89.31 85 ALA A N 1
ATOM 615 C CA . ALA A 1 85 ? 5.942 -12.515 -9.704 1.00 89.31 85 ALA A CA 1
ATOM 616 C C . ALA A 1 85 ? 5.043 -11.992 -8.574 1.00 89.31 85 ALA A C 1
ATOM 618 O O . ALA A 1 85 ? 5.411 -11.094 -7.817 1.00 89.31 85 ALA A O 1
ATOM 619 N N . THR A 1 86 ? 3.859 -12.587 -8.451 1.00 89.19 86 THR A N 1
ATOM 620 C CA . THR A 1 86 ? 2.856 -12.232 -7.446 1.00 89.19 86 THR A CA 1
ATOM 621 C C . THR A 1 86 ? 2.255 -13.478 -6.800 1.00 89.19 86 THR A C 1
ATOM 623 O O . THR A 1 86 ? 2.328 -14.575 -7.356 1.00 89.19 86 THR A O 1
ATOM 626 N N . THR A 1 87 ? 1.636 -13.316 -5.628 1.00 85.75 87 THR A N 1
ATOM 627 C CA . THR A 1 87 ? 0.856 -14.378 -4.962 1.00 85.75 87 THR A CA 1
ATOM 628 C C . THR A 1 87 ? -0.536 -14.557 -5.571 1.00 85.75 87 THR A C 1
ATOM 630 O O . THR A 1 87 ? -1.096 -15.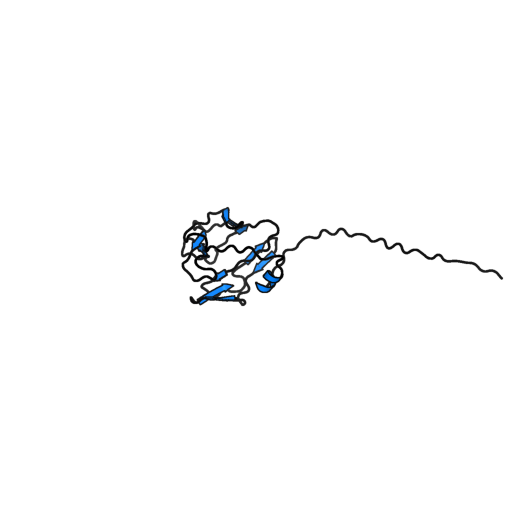651 -5.525 1.00 85.75 87 THR A O 1
ATOM 633 N N . SER A 1 88 ? -1.079 -13.495 -6.172 1.00 81.56 88 SER A N 1
ATOM 634 C CA . SER A 1 88 ? -2.304 -13.487 -6.972 1.00 81.56 88 SER A CA 1
ATOM 635 C C . SER A 1 88 ? -1.944 -13.040 -8.392 1.00 81.56 88 SER A C 1
ATOM 637 O O . SER A 1 88 ? -1.327 -11.992 -8.571 1.00 81.56 88 SER A O 1
ATOM 639 N N . SER A 1 89 ? -2.191 -13.888 -9.390 1.00 78.56 89 SER A N 1
ATOM 640 C CA . SER A 1 89 ? -1.765 -13.660 -10.775 1.00 78.56 89 SER A CA 1
ATOM 641 C C . SER A 1 89 ? -2.959 -13.214 -11.626 1.00 78.56 89 SER A C 1
ATOM 643 O O . SER A 1 89 ? -4.009 -13.861 -11.550 1.00 78.56 89 SER A O 1
ATOM 645 N N . PRO A 1 90 ? -2.804 -12.198 -12.503 1.00 87.12 90 PRO A N 1
ATOM 646 C CA . PRO A 1 90 ? -1.526 -11.734 -13.056 1.00 87.12 90 PRO A CA 1
ATOM 647 C C . PRO A 1 90 ? -1.014 -10.354 -12.623 1.00 87.12 90 PRO A C 1
ATOM 649 O O . PRO A 1 90 ? 0.040 -9.957 -13.122 1.00 87.12 90 PRO A O 1
ATOM 652 N N . ASN A 1 91 ? -1.714 -9.601 -11.775 1.00 93.81 91 ASN A N 1
ATOM 653 C CA . ASN A 1 91 ? -1.433 -8.178 -11.604 1.00 93.81 91 ASN A CA 1
ATOM 654 C C . ASN A 1 91 ? -1.294 -7.739 -10.143 1.00 93.81 91 ASN A C 1
ATOM 656 O O . ASN A 1 91 ? -1.844 -8.320 -9.214 1.00 93.81 91 ASN A O 1
ATOM 660 N N . PHE A 1 92 ? -0.609 -6.617 -9.954 1.00 93.62 92 PHE A N 1
ATOM 661 C CA . PHE A 1 92 ? -0.386 -5.995 -8.654 1.00 93.62 92 PHE A CA 1
ATOM 662 C C . PHE A 1 92 ? -0.424 -4.472 -8.758 1.00 93.62 92 PHE A C 1
ATOM 664 O O . PHE A 1 92 ? -0.397 -3.899 -9.849 1.00 93.62 92 PHE A O 1
ATOM 671 N N . LEU A 1 93 ? -0.501 -3.812 -7.606 1.00 95.00 93 LEU A N 1
ATOM 672 C CA . LEU A 1 93 ? -0.403 -2.362 -7.512 1.00 95.00 93 LEU A CA 1
ATOM 673 C C . LEU A 1 93 ? 1.061 -1.931 -7.444 1.00 95.00 93 LEU A C 1
ATOM 675 O O . LEU A 1 93 ? 1.828 -2.463 -6.646 1.00 95.00 93 LEU A O 1
ATOM 679 N N . GLY A 1 94 ? 1.412 -0.923 -8.229 1.00 95.00 94 GLY A N 1
ATOM 680 C CA . GLY A 1 94 ? 2.702 -0.252 -8.174 1.00 95.00 94 GLY A CA 1
ATOM 681 C C . GLY A 1 94 ? 2.601 1.148 -8.762 1.00 95.00 94 GLY A C 1
ATOM 682 O O . GLY A 1 94 ? 1.553 1.796 -8.691 1.00 95.00 94 GLY A O 1
ATOM 683 N N . THR A 1 95 ? 3.679 1.605 -9.383 1.00 95.25 95 THR A N 1
ATOM 684 C CA . THR A 1 95 ? 3.782 2.930 -10.002 1.00 95.25 95 THR A CA 1
ATOM 685 C C . THR A 1 95 ? 3.984 2.833 -11.518 1.00 95.25 95 THR A C 1
ATOM 687 O O . THR A 1 95 ? 4.207 1.764 -12.094 1.00 95.25 95 THR A O 1
ATOM 690 N N . ALA A 1 96 ? 3.891 3.961 -12.216 1.00 92.69 96 ALA A N 1
ATOM 691 C CA . ALA A 1 96 ? 4.126 4.020 -13.656 1.00 92.69 96 ALA A CA 1
ATOM 692 C C . ALA A 1 96 ? 5.609 3.858 -14.061 1.00 92.69 96 ALA A C 1
ATOM 694 O O . ALA A 1 96 ? 5.878 3.526 -15.218 1.00 92.69 96 ALA A O 1
ATOM 695 N N . ASP A 1 97 ? 6.559 4.054 -13.145 1.00 90.06 97 ASP A N 1
ATOM 696 C CA . ASP A 1 97 ? 8.008 4.000 -13.366 1.00 90.06 97 ASP A CA 1
ATOM 697 C C . ASP A 1 97 ? 8.610 2.655 -12.935 1.00 90.06 97 ASP A C 1
ATOM 699 O O . ASP A 1 97 ? 9.306 2.507 -11.935 1.00 90.06 97 ASP A O 1
ATOM 703 N N . GLY A 1 98 ? 8.352 1.636 -13.751 1.00 87.75 98 GLY A N 1
ATOM 704 C CA . GLY A 1 98 ? 8.892 0.292 -13.525 1.00 87.75 98 GLY A CA 1
ATOM 705 C C . GLY A 1 98 ? 7.959 -0.628 -12.744 1.00 87.75 98 GLY A C 1
ATOM 706 O O . GLY A 1 98 ? 8.277 -1.799 -12.578 1.00 87.75 98 GLY A O 1
ATOM 707 N N . GLY A 1 99 ? 6.773 -0.151 -12.359 1.00 91.50 99 GLY A N 1
ATOM 708 C CA . GLY A 1 99 ? 5.717 -1.010 -11.837 1.00 91.50 99 GLY A CA 1
ATOM 709 C C . GLY A 1 99 ? 5.844 -1.349 -10.360 1.00 91.50 99 GLY A C 1
ATOM 710 O O . GLY A 1 99 ? 5.071 -2.180 -9.916 1.00 91.50 99 GLY A O 1
ATOM 711 N N . MET A 1 100 ? 6.760 -0.744 -9.601 1.00 91.88 100 MET A N 1
ATOM 712 C CA . MET A 1 100 ? 6.967 -1.017 -8.173 1.00 91.88 100 MET A CA 1
ATOM 713 C C . MET A 1 100 ? 7.028 0.286 -7.382 1.00 91.88 100 MET A C 1
ATOM 715 O O . MET A 1 100 ? 7.480 1.290 -7.913 1.00 91.88 100 MET A O 1
ATOM 719 N N . PHE A 1 101 ? 6.625 0.247 -6.117 1.00 92.25 101 PHE A N 1
ATOM 720 C CA . PHE A 1 101 ? 6.906 1.349 -5.200 1.00 92.25 101 PHE A CA 1
ATOM 721 C C . PHE A 1 101 ? 8.393 1.369 -4.831 1.00 92.25 101 PHE A C 1
ATOM 723 O O . PHE A 1 101 ? 8.997 0.309 -4.648 1.00 92.25 101 PHE A O 1
ATOM 730 N N . HIS A 1 102 ? 8.956 2.566 -4.701 1.00 89.44 102 HIS A N 1
ATOM 731 C CA . HIS A 1 102 ? 10.342 2.810 -4.307 1.00 89.44 102 HIS A CA 1
ATOM 732 C C . HIS A 1 102 ? 10.427 3.348 -2.876 1.00 89.44 102 HIS A C 1
ATOM 734 O O . HIS A 1 102 ? 9.433 3.764 -2.278 1.00 89.44 102 HIS A O 1
ATOM 740 N N . ASP A 1 103 ? 11.632 3.335 -2.305 1.00 85.69 103 ASP A N 1
ATOM 741 C CA . ASP A 1 103 ? 11.865 3.934 -0.989 1.00 85.69 103 ASP A CA 1
ATOM 742 C C . ASP A 1 103 ? 11.474 5.422 -0.989 1.00 85.69 103 ASP A C 1
ATOM 744 O O . ASP A 1 103 ? 11.813 6.175 -1.903 1.00 85.69 103 ASP A O 1
ATOM 748 N N . GLY A 1 104 ? 10.754 5.837 0.050 1.00 85.25 104 GLY A N 1
ATOM 749 C CA . GLY A 1 104 ? 10.184 7.177 0.165 1.00 85.25 104 GLY A CA 1
ATOM 750 C C . GLY A 1 104 ? 8.793 7.354 -0.452 1.00 85.25 104 GLY A C 1
ATOM 751 O O . GLY A 1 104 ? 8.159 8.376 -0.170 1.00 85.25 104 GLY A O 1
ATOM 752 N N . ASP A 1 105 ? 8.267 6.377 -1.198 1.00 89.44 105 ASP A N 1
ATOM 753 C CA . ASP A 1 105 ? 6.888 6.437 -1.685 1.00 89.44 105 ASP A CA 1
ATOM 754 C C . ASP A 1 105 ? 5.903 6.354 -0.517 1.00 89.44 105 ASP A C 1
ATOM 756 O O . ASP A 1 105 ? 5.872 5.399 0.260 1.00 89.44 105 ASP A O 1
ATOM 760 N N . ASN A 1 106 ? 5.055 7.374 -0.405 1.00 91.00 106 ASN A N 1
ATOM 761 C CA . ASN A 1 106 ? 4.027 7.453 0.620 1.00 91.00 106 ASN A CA 1
ATOM 762 C C . ASN A 1 106 ? 2.657 7.619 -0.028 1.00 91.00 106 ASN A C 1
ATOM 764 O O . ASN A 1 106 ? 2.438 8.508 -0.849 1.00 91.00 106 ASN A O 1
ATOM 768 N N . PHE A 1 107 ? 1.701 6.801 0.396 1.00 94.12 107 PHE A N 1
ATOM 769 C CA . PHE A 1 107 ? 0.314 6.936 -0.022 1.00 94.12 107 PHE A CA 1
ATOM 770 C C . PHE A 1 107 ? -0.636 6.673 1.142 1.00 94.12 107 PHE A C 1
ATOM 772 O O . PHE A 1 107 ? -0.324 5.998 2.120 1.00 94.12 107 PHE A O 1
ATOM 779 N N . THR A 1 108 ? -1.826 7.246 1.031 1.00 94.62 108 THR A N 1
ATOM 780 C CA . THR A 1 108 ? -2.919 7.094 1.980 1.00 94.62 108 THR A CA 1
ATOM 781 C C . THR A 1 108 ? -3.994 6.209 1.374 1.00 94.62 108 THR A C 1
ATOM 783 O O . THR A 1 108 ? -4.488 6.469 0.278 1.00 94.62 108 THR A O 1
ATOM 786 N N . LEU A 1 109 ? -4.413 5.206 2.138 1.00 92.88 109 LEU A N 1
ATOM 787 C CA . LEU A 1 109 ? -5.591 4.400 1.850 1.00 92.88 109 LEU A CA 1
ATOM 788 C C . LEU A 1 109 ? -6.709 4.799 2.811 1.00 92.88 109 LEU A C 1
ATOM 790 O O . LEU A 1 109 ? -6.524 4.789 4.029 1.00 92.88 109 LEU A O 1
ATOM 794 N N . LYS A 1 110 ? -7.877 5.151 2.276 1.00 91.88 110 LYS A N 1
ATOM 795 C CA . LYS A 1 110 ? -9.075 5.425 3.076 1.00 91.88 110 LYS A CA 1
ATOM 796 C C . LYS A 1 110 ? -10.062 4.279 2.921 1.00 91.88 110 LYS A C 1
ATOM 798 O O . LYS A 1 110 ? -10.393 3.880 1.808 1.00 91.88 110 LYS A O 1
ATOM 803 N N . PHE A 1 111 ? -10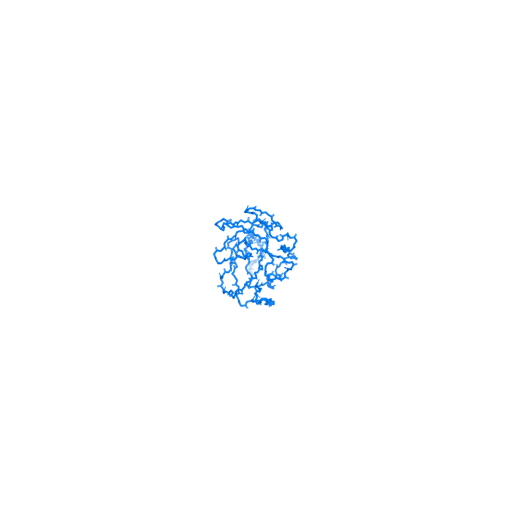.550 3.803 4.058 1.00 88.81 111 PHE A N 1
ATOM 804 C CA . PHE A 1 111 ? -11.492 2.696 4.174 1.00 88.81 111 PHE A CA 1
ATOM 805 C C . PHE A 1 111 ? -12.802 3.184 4.796 1.00 88.81 111 PHE A C 1
ATOM 807 O O . PHE A 1 111 ? -12.851 4.243 5.429 1.00 88.81 111 PHE A O 1
ATOM 814 N N . ALA A 1 112 ? -13.863 2.388 4.666 1.00 86.25 112 ALA A N 1
ATOM 815 C CA . ALA A 1 112 ? -15.098 2.628 5.404 1.00 86.25 112 ALA A CA 1
ATOM 816 C C . ALA A 1 112 ? -14.865 2.541 6.933 1.00 86.25 112 ALA A C 1
ATOM 818 O O . ALA A 1 112 ? -13.990 1.790 7.385 1.00 86.25 112 ALA A O 1
ATOM 819 N N . PRO A 1 113 ? -15.644 3.270 7.755 1.00 82.12 113 PRO A N 1
ATOM 820 C CA . PRO A 1 113 ? -15.534 3.202 9.212 1.00 82.12 113 PRO A CA 1
ATOM 821 C C . PRO A 1 113 ? -15.691 1.778 9.762 1.00 82.12 113 PRO A C 1
ATOM 823 O O . PRO A 1 113 ? -16.511 1.007 9.269 1.00 82.12 113 PRO A O 1
ATOM 826 N N . GLY A 1 114 ? -14.940 1.452 10.819 1.00 79.56 114 GLY A N 1
ATOM 827 C CA . GLY A 1 114 ? -15.010 0.145 11.488 1.00 79.56 114 GLY A CA 1
ATOM 828 C C . GLY A 1 114 ? -14.253 -0.988 10.784 1.00 79.56 114 GLY A C 1
ATOM 829 O O . GLY A 1 114 ? -14.443 -2.148 11.138 1.00 79.56 114 GLY A O 1
ATOM 830 N N . SER A 1 115 ? -13.405 -0.670 9.804 1.00 81.31 115 SER A N 1
ATOM 831 C CA . SER A 1 115 ? -12.599 -1.664 9.087 1.00 81.31 115 SER A CA 1
ATOM 832 C C . SER A 1 115 ? -11.376 -2.104 9.899 1.00 81.31 115 SER A C 1
ATOM 834 O O . SER A 1 115 ? -10.654 -1.269 10.443 1.00 81.31 115 SER A O 1
ATOM 836 N N . ALA A 1 116 ? -11.105 -3.410 9.915 1.00 88.31 116 ALA A N 1
ATOM 837 C CA . ALA A 1 116 ? -9.772 -3.937 10.192 1.00 88.31 116 ALA A CA 1
ATOM 838 C C . ALA A 1 116 ? -8.953 -3.881 8.895 1.00 88.31 116 ALA A C 1
ATOM 840 O O . ALA A 1 116 ? -9.469 -4.217 7.829 1.00 88.31 116 ALA A O 1
ATOM 841 N N . ILE A 1 117 ? -7.702 -3.433 8.976 1.00 88.88 117 ILE A N 1
ATOM 842 C CA . ILE A 1 117 ? -6.866 -3.168 7.801 1.00 88.88 117 ILE A CA 1
ATOM 843 C C . ILE A 1 117 ? -5.623 -4.050 7.877 1.00 88.88 117 ILE A C 1
ATOM 845 O O . ILE A 1 117 ? -4.935 -4.066 8.895 1.00 88.88 117 ILE A O 1
ATOM 849 N N . GLY A 1 118 ? -5.343 -4.747 6.782 1.00 88.56 118 GLY A N 1
ATOM 850 C CA . GLY A 1 118 ? -4.096 -5.461 6.539 1.00 88.56 118 GLY A CA 1
ATOM 851 C C . GLY A 1 118 ? -3.621 -5.174 5.119 1.00 88.56 118 GLY A C 1
ATOM 852 O O . GLY A 1 118 ? -4.434 -4.855 4.250 1.00 88.56 118 GLY A O 1
ATOM 853 N N . LEU A 1 119 ? -2.314 -5.261 4.898 1.00 89.12 119 LEU A N 1
ATOM 854 C CA . LEU A 1 119 ? -1.680 -5.097 3.593 1.00 89.12 119 LEU A CA 1
ATOM 855 C C . LEU A 1 119 ? -0.717 -6.260 3.374 1.00 89.12 119 LEU A C 1
ATOM 857 O O . LEU A 1 119 ? -0.056 -6.684 4.319 1.00 89.12 119 LEU A O 1
ATOM 861 N N . PHE A 1 120 ? -0.656 -6.745 2.139 1.00 88.69 120 PHE A N 1
ATOM 862 C CA . PHE A 1 120 ? 0.323 -7.730 1.692 1.00 88.69 120 PHE A CA 1
ATOM 863 C C . PHE A 1 120 ? 1.386 -7.013 0.874 1.00 88.69 120 PHE A C 1
ATOM 865 O O . PHE A 1 120 ? 1.044 -6.212 0.000 1.00 88.69 120 PHE A O 1
ATOM 872 N N . PHE A 1 121 ? 2.655 -7.311 1.140 1.00 90.00 121 PHE A N 1
ATOM 873 C CA . PHE A 1 121 ? 3.769 -6.717 0.407 1.00 90.00 121 PHE A CA 1
ATOM 874 C C . PHE A 1 121 ? 4.587 -7.795 -0.277 1.00 90.00 121 PHE A C 1
ATOM 876 O O . PHE A 1 121 ? 4.883 -8.836 0.304 1.00 90.00 121 PHE A O 1
ATOM 883 N N . ILE A 1 122 ? 4.980 -7.509 -1.513 1.00 92.62 122 ILE A N 1
ATOM 884 C CA . ILE A 1 122 ? 5.939 -8.309 -2.260 1.00 92.62 122 ILE A CA 1
ATOM 885 C C . ILE A 1 122 ? 7.124 -7.398 -2.523 1.00 92.62 122 ILE A C 1
ATOM 887 O O . ILE A 1 122 ? 6.967 -6.346 -3.139 1.00 92.62 122 ILE A O 1
ATOM 891 N N . SER A 1 123 ? 8.291 -7.780 -2.020 1.00 93.19 123 SER A N 1
ATOM 892 C CA . SER A 1 123 ? 9.513 -7.001 -2.188 1.00 93.19 123 SER A CA 1
ATOM 893 C C . SER A 1 123 ? 10.525 -7.767 -3.022 1.00 93.19 123 SER A C 1
ATOM 895 O O . SER A 1 123 ? 10.749 -8.959 -2.795 1.00 93.19 123 SER A O 1
ATOM 897 N N . ALA A 1 124 ? 11.153 -7.070 -3.969 1.00 89.06 124 ALA A N 1
ATOM 898 C CA . ALA A 1 124 ? 12.296 -7.590 -4.712 1.00 89.06 124 ALA A CA 1
ATOM 899 C C . ALA A 1 124 ? 13.529 -7.747 -3.804 1.00 89.06 124 ALA A C 1
ATOM 901 O O . ALA A 1 124 ? 14.282 -8.709 -3.947 1.00 89.06 124 ALA A O 1
ATOM 902 N N . ASP A 1 125 ? 13.687 -6.844 -2.833 1.00 87.38 125 ASP A N 1
ATOM 903 C CA . ASP A 1 125 ? 14.810 -6.829 -1.901 1.00 87.38 125 ASP A CA 1
ATOM 904 C C . ASP A 1 125 ? 14.400 -7.251 -0.478 1.00 87.38 125 ASP A C 1
ATOM 906 O O . ASP A 1 125 ? 13.239 -7.112 -0.080 1.00 87.38 125 ASP A O 1
ATOM 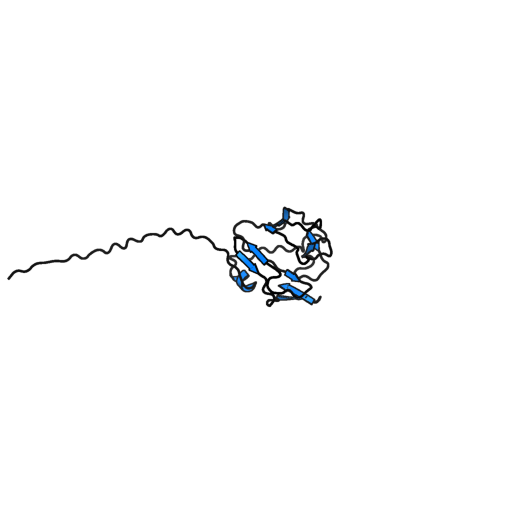910 N N . PRO A 1 126 ? 15.339 -7.773 0.333 1.00 87.88 126 PRO A N 1
ATOM 911 C CA . PRO A 1 126 ? 15.114 -7.983 1.757 1.00 87.88 126 PRO A CA 1
ATOM 912 C C . PRO A 1 126 ? 14.674 -6.690 2.455 1.00 87.88 126 PRO A C 1
ATOM 914 O O . PRO A 1 126 ? 15.462 -5.753 2.550 1.00 87.88 126 PRO A O 1
ATOM 917 N N . LEU A 1 127 ? 13.461 -6.676 3.004 1.00 91.06 127 LEU A N 1
ATOM 918 C CA . LEU A 1 127 ? 13.026 -5.605 3.901 1.00 91.06 127 LEU A CA 1
ATOM 919 C C . LEU A 1 127 ? 13.612 -5.804 5.305 1.00 91.06 127 LEU A C 1
ATOM 921 O O . LEU A 1 127 ? 13.934 -6.932 5.701 1.00 91.06 127 LEU A O 1
ATOM 925 N N . VAL A 1 128 ? 13.721 -4.719 6.066 1.00 91.31 128 VAL A N 1
ATOM 926 C CA . VAL A 1 128 ? 14.069 -4.700 7.492 1.00 91.31 128 VAL A CA 1
ATOM 927 C C . VAL A 1 128 ? 12.916 -4.152 8.340 1.00 91.31 128 VAL A C 1
ATOM 929 O O . VAL A 1 128 ? 11.941 -3.588 7.840 1.00 91.31 128 VAL A O 1
ATOM 932 N N . ASP A 1 129 ? 12.987 -4.380 9.656 1.00 89.94 129 ASP A N 1
ATOM 933 C CA . ASP A 1 129 ? 11.939 -3.947 10.582 1.00 89.94 129 ASP A CA 1
ATOM 934 C C . ASP A 1 129 ? 11.746 -2.423 10.504 1.00 89.94 129 ASP A C 1
ATOM 936 O O . ASP A 1 129 ? 12.674 -1.649 10.743 1.00 89.94 129 ASP A O 1
ATOM 940 N N . GLY A 1 130 ? 10.511 -1.999 10.225 1.00 84.94 130 GLY A N 1
ATOM 941 C CA . GLY A 1 130 ? 10.133 -0.587 10.155 1.00 84.94 130 GLY A CA 1
ATOM 942 C C . GLY A 1 130 ? 10.162 0.055 8.766 1.00 84.94 130 GLY A C 1
ATOM 943 O O . GLY A 1 130 ? 9.731 1.206 8.682 1.00 84.94 130 GLY A O 1
ATOM 944 N N . ASP A 1 131 ? 10.580 -0.661 7.716 1.00 88.31 131 ASP A N 1
ATOM 945 C CA . ASP A 1 131 ? 10.522 -0.167 6.327 1.00 88.31 131 ASP A CA 1
ATOM 946 C C . ASP A 1 131 ? 9.087 0.153 5.905 1.00 88.31 131 ASP A C 1
ATOM 948 O O . ASP A 1 131 ? 8.810 1.179 5.290 1.00 88.31 131 ASP A O 1
ATOM 952 N N . ILE A 1 132 ? 8.146 -0.700 6.312 1.00 89.38 132 ILE A N 1
ATOM 953 C CA . ILE A 1 132 ? 6.727 -0.519 6.035 1.00 89.38 132 ILE A CA 1
ATOM 954 C C . ILE A 1 132 ? 5.974 -0.264 7.335 1.00 89.38 132 ILE A C 1
ATOM 956 O O . ILE A 1 132 ? 6.115 -0.994 8.324 1.00 89.38 132 ILE A O 1
ATOM 960 N N . LYS A 1 133 ? 5.135 0.775 7.318 1.00 90.19 133 LYS A N 1
ATOM 961 C CA . LYS A 1 133 ? 4.273 1.164 8.435 1.00 90.19 133 LYS A CA 1
ATOM 962 C C . LYS A 1 133 ? 2.863 1.441 7.945 1.00 90.19 133 LYS A C 1
ATOM 964 O O . LYS A 1 133 ? 2.665 2.167 6.978 1.00 90.19 133 LYS A O 1
ATOM 969 N N . VAL A 1 134 ? 1.879 0.934 8.677 1.00 88.62 134 VAL A N 1
ATOM 970 C CA . VAL A 1 134 ? 0.461 1.230 8.461 1.00 88.62 134 VAL A CA 1
ATOM 971 C C . VAL A 1 134 ? -0.059 1.939 9.694 1.00 88.62 134 VAL A C 1
ATOM 973 O O . VAL A 1 134 ? -0.061 1.369 10.783 1.00 88.62 134 VAL A O 1
ATOM 976 N N . SER A 1 135 ? -0.487 3.189 9.533 1.00 88.06 135 SER A N 1
ATOM 977 C CA . SER A 1 135 ? -1.025 3.990 10.634 1.00 88.06 135 SER A CA 1
ATOM 978 C C . SER A 1 135 ? -2.524 4.207 10.459 1.00 88.06 135 SER A C 1
ATOM 980 O O . SER A 1 135 ? -2.963 4.699 9.422 1.00 88.06 135 SER A O 1
ATOM 982 N N . ALA A 1 136 ? -3.312 3.856 11.474 1.00 85.12 136 ALA A N 1
ATOM 983 C CA . ALA A 1 136 ? -4.764 3.998 11.472 1.00 85.12 136 ALA A CA 1
ATOM 984 C C . ALA A 1 136 ? -5.292 4.245 12.892 1.00 85.12 136 ALA A C 1
ATOM 986 O O . ALA A 1 136 ? -4.882 3.589 13.845 1.00 85.12 136 ALA A O 1
ATOM 987 N N . GLY A 1 137 ? -6.215 5.201 13.044 1.00 81.44 137 GLY A N 1
ATOM 988 C CA . GLY A 1 137 ? -6.906 5.444 14.319 1.00 81.44 137 GLY A CA 1
ATOM 989 C C . GLY A 1 137 ? -5.999 5.796 15.508 1.00 81.44 137 GLY A C 1
ATOM 990 O O . GLY A 1 137 ? -6.413 5.612 16.645 1.00 81.44 137 GLY A O 1
ATOM 991 N N . GLY A 1 138 ? -4.775 6.278 15.263 1.00 83.75 138 GLY A N 1
ATOM 992 C CA . GLY A 1 138 ? -3.780 6.563 16.306 1.00 83.75 138 GLY A CA 1
ATOM 993 C C . GLY A 1 138 ? -2.856 5.391 16.661 1.00 8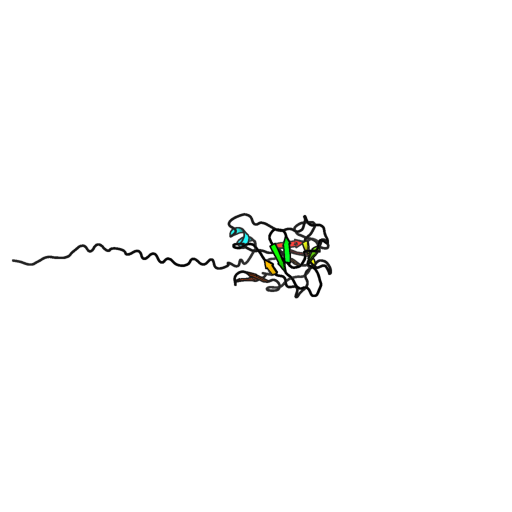3.75 138 GLY A C 1
ATOM 994 O O . GLY A 1 138 ? -1.954 5.575 17.471 1.00 83.75 138 GLY A O 1
ATOM 995 N N . ALA A 1 139 ? -3.032 4.222 16.041 1.00 89.00 139 ALA A N 1
ATOM 996 C CA . ALA A 1 139 ? -2.110 3.096 16.147 1.00 89.00 139 ALA A CA 1
ATOM 997 C C . ALA A 1 139 ? -1.265 2.943 14.878 1.00 89.00 139 ALA A C 1
ATOM 999 O O . ALA A 1 139 ? -1.696 3.316 13.785 1.00 89.00 139 ALA A O 1
ATOM 1000 N N . THR A 1 140 ? -0.082 2.347 15.025 1.00 91.06 140 THR A N 1
ATOM 1001 C CA . THR A 1 140 ? 0.823 2.043 13.914 1.00 91.06 140 THR A CA 1
ATOM 1002 C C . THR A 1 140 ? 1.255 0.584 13.986 1.00 91.06 140 THR A C 1
ATOM 1004 O O . THR A 1 140 ? 1.903 0.171 14.946 1.00 91.06 140 THR A O 1
ATOM 1007 N N . ALA A 1 141 ? 0.923 -0.184 12.951 1.00 90.19 141 ALA A N 1
ATOM 1008 C CA . ALA A 1 141 ? 1.533 -1.477 12.683 1.00 90.19 141 ALA A CA 1
ATOM 1009 C C . ALA A 1 141 ? 2.829 -1.258 11.895 1.00 90.19 141 ALA A 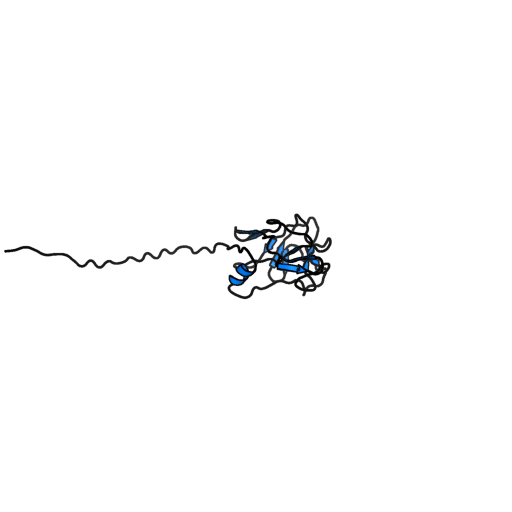C 1
ATOM 1011 O O . ALA A 1 141 ? 2.871 -0.419 10.996 1.00 90.19 141 ALA A O 1
ATOM 1012 N N . SER A 1 142 ? 3.886 -1.988 12.239 1.00 91.06 142 SER A N 1
ATOM 1013 C CA . SER A 1 142 ? 5.147 -1.985 11.491 1.00 91.06 142 SER A CA 1
ATOM 1014 C C . SER A 1 142 ? 5.430 -3.389 10.988 1.0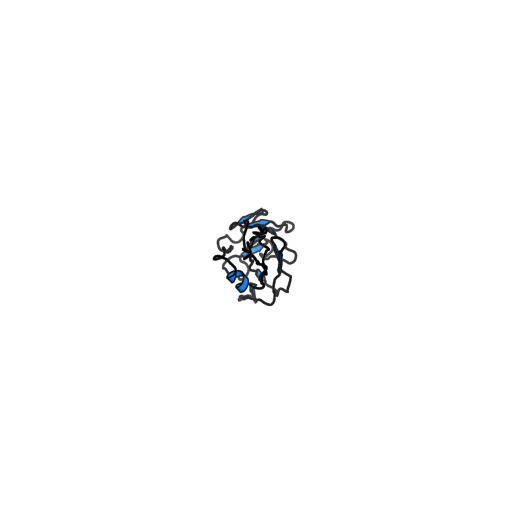0 91.06 142 SER A C 1
ATOM 1016 O O . SER A 1 142 ? 5.103 -4.360 11.671 1.00 91.06 142 SER A O 1
ATOM 1018 N N . LEU A 1 143 ? 6.048 -3.483 9.817 1.00 89.69 143 LEU A N 1
ATOM 1019 C CA . LEU A 1 143 ? 6.514 -4.746 9.270 1.00 89.69 143 LEU A CA 1
ATOM 1020 C C . LEU A 1 143 ? 7.447 -5.464 10.250 1.00 89.69 143 LEU A C 1
ATOM 1022 O O . LEU A 1 143 ? 8.374 -4.860 10.792 1.00 89.69 143 LEU A O 1
ATOM 1026 N N . ASN A 1 144 ? 7.216 -6.766 10.406 1.00 90.31 144 ASN A N 1
ATOM 1027 C CA . ASN A 1 144 ? 8.140 -7.700 11.028 1.00 90.31 144 ASN A CA 1
ATOM 1028 C C . ASN A 1 144 ? 8.900 -8.439 9.921 1.00 90.31 144 ASN A C 1
ATOM 1030 O O . ASN A 1 144 ? 8.412 -9.416 9.354 1.00 90.31 144 ASN A O 1
ATOM 1034 N N . ALA A 1 145 ? 10.111 -7.987 9.612 1.00 90.31 145 ALA A N 1
ATOM 1035 C CA . ALA A 1 145 ? 10.903 -8.494 8.495 1.00 90.31 145 ALA A CA 1
ATOM 1036 C C . ALA A 1 145 ? 11.348 -9.955 8.669 1.00 90.31 145 ALA A C 1
ATOM 1038 O O . ALA A 1 145 ? 11.807 -10.593 7.719 1.00 90.31 145 ALA A O 1
ATOM 1039 N N . ARG A 1 146 ? 11.211 -10.517 9.877 1.00 89.25 146 ARG A N 1
ATOM 1040 C CA . ARG A 1 146 ? 11.487 -11.936 10.143 1.00 89.25 146 ARG A CA 1
ATOM 1041 C C . ARG A 1 146 ? 10.345 -12.854 9.718 1.00 89.25 146 ARG A C 1
ATOM 1043 O O . ARG A 1 146 ? 10.547 -14.065 9.673 1.00 89.25 146 ARG A O 1
ATOM 1050 N N . GLN A 1 147 ? 9.170 -12.305 9.428 1.00 88.19 147 GLN A N 1
ATOM 1051 C CA . GLN A 1 147 ? 7.984 -13.062 9.039 1.00 88.19 147 GLN A CA 1
ATOM 1052 C C . GLN A 1 147 ? 7.780 -13.048 7.531 1.00 88.19 147 GLN A C 1
ATOM 1054 O O . GLN A 1 147 ? 6.752 -12.619 7.023 1.00 88.19 147 GLN A O 1
ATOM 1059 N N . VAL A 1 148 ? 8.777 -13.563 6.816 1.00 91.44 148 VAL A N 1
ATOM 1060 C CA . VAL A 1 148 ? 8.613 -13.890 5.400 1.00 91.44 148 VAL A CA 1
ATOM 1061 C C . VAL A 1 148 ? 7.610 -15.039 5.295 1.00 91.44 148 VAL A C 1
ATOM 1063 O O . VAL A 1 148 ? 7.858 -16.125 5.823 1.00 91.44 148 VAL A O 1
ATOM 1066 N N . GLN A 1 149 ? 6.484 -14.794 4.631 1.00 91.25 149 GLN A N 1
ATOM 1067 C CA . GLN A 1 149 ? 5.432 -15.787 4.419 1.00 91.25 149 GLN A CA 1
ATOM 1068 C C . GLN A 1 149 ? 5.819 -16.770 3.309 1.00 91.25 149 GLN A C 1
ATOM 1070 O O . GLN A 1 149 ? 5.638 -17.979 3.442 1.00 91.25 149 GLN A O 1
ATOM 1075 N N . GLU A 1 150 ? 6.385 -16.243 2.223 1.00 92.38 150 GLU A N 1
ATOM 1076 C CA . GLU A 1 150 ? 6.761 -17.001 1.032 1.00 92.38 150 GLU A CA 1
ATOM 1077 C C . GLU A 1 150 ? 7.935 -16.323 0.307 1.00 92.38 150 GLU A C 1
ATOM 1079 O O . GLU A 1 150 ? 8.148 -15.115 0.413 1.00 92.38 150 GLU A O 1
ATOM 1084 N N . THR A 1 151 ? 8.722 -17.104 -0.433 1.00 93.38 151 THR A N 1
ATOM 1085 C CA . THR A 1 151 ? 9.678 -16.598 -1.428 1.00 93.38 151 THR A CA 1
ATOM 1086 C C . THR A 1 151 ? 9.251 -17.107 -2.798 1.00 93.38 151 THR A C 1
ATOM 1088 O O . THR A 1 151 ? 9.155 -18.320 -2.992 1.00 93.38 151 THR A O 1
ATOM 1091 N N . LEU A 1 152 ? 8.986 -16.191 -3.729 1.00 92.31 152 LEU A N 1
ATOM 1092 C CA . LEU A 1 152 ? 8.503 -16.514 -5.069 1.00 92.31 152 LEU A CA 1
ATOM 1093 C C . LEU A 1 152 ? 9.654 -17.006 -5.969 1.00 92.31 152 LEU A C 1
ATOM 1095 O O . LEU A 1 152 ? 10.830 -16.828 -5.634 1.00 92.31 152 LEU A O 1
ATOM 1099 N N . PRO A 1 153 ? 9.358 -17.625 -7.132 1.00 89.56 153 PRO A N 1
ATOM 1100 C CA . PRO A 1 153 ? 10.385 -18.194 -8.010 1.00 89.56 153 PRO A CA 1
ATOM 1101 C C . PRO A 1 153 ? 11.430 -17.197 -8.534 1.00 89.56 153 PRO A C 1
ATOM 1103 O O . PRO A 1 153 ? 12.528 -17.613 -8.899 1.00 89.56 153 PRO A O 1
ATOM 1106 N N . ASP A 1 154 ? 11.102 -15.904 -8.583 1.00 88.44 154 ASP A N 1
ATOM 1107 C CA . ASP A 1 154 ? 12.018 -14.829 -8.983 1.00 88.44 154 ASP A CA 1
ATOM 1108 C C . ASP A 1 154 ? 12.905 -14.317 -7.830 1.00 88.44 154 ASP A C 1
ATOM 1110 O O . ASP A 1 154 ? 13.760 -13.461 -8.044 1.00 88.44 154 ASP A O 1
ATOM 1114 N N . GLY A 1 155 ? 12.751 -14.873 -6.623 1.00 91.38 155 GLY A N 1
ATOM 1115 C CA . GLY A 1 155 ? 13.501 -14.500 -5.425 1.00 91.38 155 GLY A CA 1
ATOM 1116 C C . GLY A 1 155 ? 12.845 -13.394 -4.595 1.00 91.38 155 GLY A C 1
ATOM 1117 O O . GLY A 1 155 ? 13.335 -13.113 -3.496 1.00 91.38 155 GLY A O 1
ATOM 1118 N N . SER A 1 156 ? 11.739 -12.812 -5.074 1.00 92.56 156 SER A N 1
ATOM 1119 C CA . SER A 1 156 ? 10.947 -11.840 -4.316 1.00 92.56 156 SER A CA 1
ATOM 1120 C C . SER A 1 156 ? 10.312 -12.479 -3.075 1.00 92.56 156 SER A C 1
ATOM 1122 O O . SER A 1 156 ? 10.119 -13.697 -3.000 1.00 92.56 156 SER A O 1
ATOM 1124 N N . ARG A 1 157 ? 10.031 -11.666 -2.053 1.00 94.00 157 ARG A N 1
ATOM 1125 C CA . ARG A 1 157 ? 9.546 -12.128 -0.742 1.00 94.00 157 ARG A CA 1
ATOM 1126 C C . ARG A 1 157 ? 8.198 -11.528 -0.409 1.00 94.00 157 ARG A C 1
ATOM 1128 O O . ARG A 1 157 ? 8.005 -10.326 -0.570 1.00 94.00 157 ARG A O 1
ATOM 1135 N N . VAL A 1 158 ? 7.317 -12.377 0.104 1.00 92.56 158 VAL A N 1
ATOM 1136 C CA . VAL A 1 158 ? 5.969 -12.031 0.549 1.00 92.56 158 VAL A CA 1
ATOM 1137 C C . VAL A 1 158 ? 5.986 -11.809 2.055 1.00 92.56 158 VAL A C 1
ATOM 1139 O O . VAL A 1 158 ? 6.509 -12.649 2.797 1.00 92.56 158 VAL A O 1
ATOM 1142 N N . TYR A 1 159 ? 5.400 -10.698 2.488 1.00 90.38 159 TYR A N 1
ATOM 1143 C CA . TYR A 1 159 ? 5.285 -10.281 3.883 1.00 90.38 159 TYR A CA 1
ATOM 1144 C C . TYR A 1 159 ? 3.839 -9.992 4.271 1.00 90.38 159 TYR A C 1
ATOM 1146 O O . TYR A 1 159 ? 3.062 -9.517 3.407 1.00 90.38 159 TYR A O 1
#

Secondary structure (DSSP, 8-state):
-------------------------PPP--SSHHHHHHH-SSPPPP--STTSPTT-EE-TT-EETTEEEEE-BTTB-EEEE-SS--SSSS-EEEETTTSS--TT--EEEE--TT-------EESS---TTSSEEEETTEEEE--TT---EE-TTS-EE-

Radius of gyration: 26.44 Å; chains: 1; bounding box: 50×32×104 Å